Protein AF-A0A7R9AJ17-F1 (afdb_monomer)

Secondary structure (DSSP, 8-state):
--S----SS--SSSGGGSSS---S--TTTTSSS--S----------SS--------HHHHHHHHHHH-HHHHHHHHHS-EEEEEEEEETTEEEEEEEEEE-SEEEPTTT--EEEE--------

Structure (mmCIF, N/CA/C/O backbone):
data_AF-A0A7R9AJ17-F1
#
_entry.id   AF-A0A7R9AJ17-F1
#
loop_
_atom_site.group_PDB
_atom_site.id
_atom_site.type_symbol
_atom_site.label_atom_id
_atom_site.label_alt_id
_atom_site.label_comp_id
_atom_site.label_asym_id
_atom_site.label_entity_id
_atom_site.label_seq_id
_atom_site.pdbx_PDB_ins_code
_atom_site.Cartn_x
_atom_site.Cartn_y
_atom_site.Cartn_z
_atom_site.occupancy
_atom_site.B_iso_or_equiv
_atom_site.auth_seq_id
_atom_site.auth_comp_id
_atom_site.auth_asym_id
_atom_site.auth_atom_id
_atom_site.pdbx_PDB_model_num
ATOM 1 N N . GLY A 1 1 ? 10.255 14.557 -8.555 1.00 50.03 1 GLY A N 1
ATOM 2 C CA . GLY A 1 1 ? 9.812 15.098 -9.851 1.00 50.03 1 GLY A CA 1
ATOM 3 C C . GLY A 1 1 ? 8.382 14.675 -10.056 1.00 50.03 1 GLY A C 1
ATOM 4 O O . GLY A 1 1 ? 7.982 13.701 -9.432 1.00 50.03 1 GLY A O 1
ATOM 5 N N . ASP A 1 2 ? 7.636 15.388 -10.891 1.00 71.62 2 ASP A N 1
ATOM 6 C CA . ASP A 1 2 ? 6.198 15.142 -11.087 1.00 71.62 2 ASP A CA 1
ATOM 7 C C . ASP A 1 2 ? 5.899 13.755 -11.686 1.00 71.62 2 ASP A C 1
ATOM 9 O O . ASP A 1 2 ? 4.789 13.251 -11.558 1.00 71.62 2 ASP A O 1
ATOM 13 N N . ILE A 1 3 ? 6.898 13.124 -12.318 1.00 74.94 3 ILE A N 1
ATOM 14 C CA . ILE A 1 3 ? 6.830 11.790 -12.923 1.00 74.94 3 ILE A CA 1
ATOM 15 C C . ILE A 1 3 ? 8.157 11.063 -12.655 1.00 74.94 3 ILE A C 1
ATOM 17 O O . ILE A 1 3 ? 9.229 11.671 -12.745 1.00 74.94 3 ILE A O 1
ATOM 21 N N . ALA A 1 4 ? 8.092 9.771 -12.328 1.00 76.69 4 ALA A N 1
ATOM 22 C CA . ALA A 1 4 ? 9.248 8.881 -12.253 1.00 76.69 4 ALA A CA 1
ATOM 23 C C . ALA A 1 4 ? 9.323 8.002 -13.511 1.00 76.69 4 ALA A C 1
ATOM 25 O O . ALA A 1 4 ? 8.298 7.545 -14.014 1.00 76.69 4 ALA A O 1
ATOM 26 N N . ALA A 1 5 ? 10.537 7.773 -14.013 1.00 75.19 5 ALA A N 1
ATOM 27 C CA . ALA A 1 5 ? 10.802 6.765 -15.033 1.00 75.19 5 ALA A CA 1
ATOM 28 C C . ALA A 1 5 ? 11.284 5.483 -14.347 1.00 75.19 5 ALA A C 1
ATOM 30 O O . ALA A 1 5 ? 12.103 5.552 -13.425 1.00 75.19 5 ALA A O 1
ATOM 31 N N . PHE A 1 6 ? 10.762 4.345 -14.800 1.00 76.44 6 PHE A N 1
ATOM 32 C CA . PHE A 1 6 ? 11.134 3.016 -14.331 1.00 76.44 6 PHE A CA 1
ATOM 33 C C . PHE A 1 6 ? 11.757 2.254 -15.490 1.00 76.44 6 PHE A C 1
ATOM 35 O O . PHE A 1 6 ? 11.153 2.128 -16.556 1.00 76.44 6 PHE A O 1
ATOM 42 N N . GLU A 1 7 ? 12.967 1.764 -15.269 1.00 72.81 7 GLU A N 1
ATOM 43 C CA . GLU A 1 7 ? 13.686 0.895 -16.186 1.00 72.81 7 GLU A CA 1
ATOM 44 C C . GLU A 1 7 ? 14.416 -0.147 -15.341 1.00 72.81 7 GLU A C 1
ATOM 46 O O . GLU A 1 7 ? 14.932 0.173 -14.268 1.00 72.81 7 GLU A O 1
ATOM 51 N N . ALA A 1 8 ? 14.444 -1.396 -15.803 1.00 67.94 8 ALA A N 1
ATOM 52 C CA . ALA A 1 8 ? 15.139 -2.486 -15.125 1.00 67.94 8 ALA A CA 1
ATOM 53 C C . ALA A 1 8 ? 16.662 -2.375 -15.339 1.00 67.94 8 ALA A C 1
ATOM 55 O O . ALA A 1 8 ? 17.287 -3.228 -15.966 1.00 67.94 8 ALA A O 1
ATOM 56 N N . ASN A 1 9 ? 17.248 -1.276 -14.868 1.00 69.50 9 ASN A N 1
ATOM 57 C CA . ASN A 1 9 ? 18.647 -0.909 -15.069 1.00 69.50 9 ASN A CA 1
ATOM 58 C C . ASN A 1 9 ? 19.462 -0.909 -13.760 1.00 69.50 9 ASN A C 1
ATOM 60 O O . ASN A 1 9 ? 20.653 -0.605 -13.789 1.00 69.50 9 ASN A O 1
ATOM 64 N N . LEU A 1 10 ? 18.838 -1.275 -12.627 1.00 63.06 10 LEU A N 1
ATOM 65 C CA . LEU A 1 10 ? 19.444 -1.318 -11.287 1.00 63.06 10 LEU A CA 1
ATOM 66 C C . LEU A 1 10 ? 20.006 0.027 -10.789 1.00 63.06 10 LEU A C 1
ATOM 68 O O . LEU A 1 10 ? 20.765 0.054 -9.820 1.00 63.06 10 LEU A O 1
ATOM 72 N N . GLU A 1 11 ? 19.637 1.155 -11.402 1.00 63.28 11 GLU A N 1
ATOM 73 C CA . GLU A 1 11 ? 20.139 2.479 -11.006 1.00 63.28 11 GLU A CA 1
ATOM 74 C C . GLU A 1 11 ? 19.626 2.931 -9.633 1.00 63.28 11 GLU A C 1
ATOM 76 O O . GLU A 1 11 ? 20.186 3.849 -9.029 1.00 63.28 11 GLU A O 1
ATOM 81 N N . ARG A 1 12 ? 18.566 2.295 -9.120 1.00 59.38 12 ARG A N 1
ATOM 82 C CA . ARG A 1 12 ? 17.994 2.577 -7.802 1.00 59.38 12 ARG A CA 1
ATOM 83 C C . ARG A 1 12 ? 17.899 1.319 -6.958 1.00 59.38 12 ARG A C 1
ATOM 85 O O . ARG A 1 12 ? 17.617 0.236 -7.458 1.00 59.38 12 ARG A O 1
ATOM 92 N N . ALA A 1 13 ? 18.055 1.487 -5.647 1.00 60.78 13 ALA A N 1
ATOM 93 C CA . ALA A 1 13 ? 17.920 0.421 -4.654 1.00 60.78 13 ALA A CA 1
ATOM 94 C C . ALA A 1 13 ? 16.448 0.037 -4.371 1.00 60.78 13 ALA A C 1
ATOM 96 O O . ALA A 1 13 ? 16.073 -0.239 -3.230 1.00 60.78 13 ALA A O 1
ATOM 97 N N . ASP A 1 14 ? 15.610 -0.003 -5.403 1.00 62.25 14 ASP A N 1
ATOM 98 C CA . ASP A 1 14 ? 14.176 -0.285 -5.344 1.00 62.25 14 ASP A CA 1
ATOM 99 C C . ASP A 1 14 ? 13.860 -1.439 -6.309 1.00 62.25 14 ASP A C 1
ATOM 101 O O . ASP A 1 14 ? 14.350 -1.463 -7.438 1.00 62.25 14 ASP A O 1
ATOM 105 N N . THR A 1 15 ? 13.075 -2.421 -5.855 1.00 66.69 15 THR A N 1
ATOM 106 C CA . THR A 1 15 ? 12.673 -3.585 -6.666 1.00 66.69 15 THR A CA 1
ATOM 107 C C . THR A 1 15 ? 11.908 -3.187 -7.925 1.00 66.69 15 THR A C 1
ATOM 109 O O . THR A 1 15 ? 11.939 -3.923 -8.900 1.00 66.69 15 THR A O 1
ATOM 112 N N . ALA A 1 16 ? 11.301 -1.996 -7.965 1.00 70.81 16 ALA A N 1
ATOM 113 C CA . ALA A 1 16 ? 10.698 -1.436 -9.176 1.00 70.81 16 ALA A CA 1
ATOM 114 C C . ALA A 1 16 ? 11.697 -1.209 -10.335 1.00 70.81 16 ALA A C 1
ATOM 116 O O . ALA A 1 16 ? 11.274 -0.989 -11.468 1.00 70.81 16 ALA A O 1
ATOM 117 N N . TYR A 1 17 ? 13.007 -1.257 -10.064 1.00 67.50 17 TYR A N 1
ATOM 118 C CA . TYR A 1 17 ? 14.097 -1.082 -11.035 1.00 67.50 17 TYR A CA 1
ATOM 119 C C . TYR A 1 17 ? 14.871 -2.387 -11.302 1.00 67.50 17 TYR A C 1
ATOM 121 O O . TYR A 1 17 ? 15.982 -2.360 -11.842 1.00 67.50 17 TYR A O 1
ATOM 129 N N . THR A 1 18 ? 14.302 -3.536 -10.924 1.00 69.94 18 THR A N 1
ATOM 130 C CA . THR A 1 18 ? 14.827 -4.876 -11.223 1.00 69.94 18 THR A CA 1
ATOM 131 C C . THR A 1 18 ? 13.869 -5.621 -12.164 1.00 69.94 18 THR A C 1
ATOM 133 O O . THR A 1 18 ? 12.750 -5.181 -12.418 1.00 69.94 18 THR A O 1
ATOM 136 N N . SER A 1 19 ? 14.301 -6.769 -12.693 1.00 77.62 19 SER A N 1
ATOM 137 C CA . SER A 1 19 ? 13.430 -7.693 -13.444 1.00 77.62 19 SER A CA 1
ATOM 138 C C . SER A 1 19 ? 12.735 -8.719 -12.537 1.00 77.62 19 SER A C 1
ATOM 140 O O . SER A 1 19 ? 12.249 -9.742 -13.022 1.00 77.62 19 SER A O 1
ATOM 142 N N . GLU A 1 20 ? 12.760 -8.509 -11.219 1.00 80.12 20 GLU A N 1
ATOM 143 C CA . GLU A 1 20 ? 12.189 -9.440 -10.249 1.00 80.12 20 GLU A CA 1
ATOM 144 C C . GLU A 1 20 ? 10.669 -9.291 -10.165 1.00 80.12 20 GLU A C 1
ATOM 146 O O . GLU A 1 20 ? 10.095 -8.245 -10.465 1.00 80.12 20 GLU A O 1
ATOM 151 N N . TYR A 1 21 ? 10.003 -10.364 -9.739 1.00 81.81 21 TYR A N 1
ATOM 152 C CA . TYR A 1 21 ? 8.569 -10.323 -9.499 1.00 81.81 21 TYR A CA 1
ATOM 153 C C . TYR A 1 21 ? 8.251 -9.400 -8.323 1.00 81.81 21 TYR A C 1
ATOM 155 O O . TYR A 1 21 ? 8.740 -9.599 -7.209 1.00 81.81 21 TYR A O 1
ATOM 163 N N . ILE A 1 22 ? 7.365 -8.439 -8.565 1.00 83.88 22 ILE A N 1
ATOM 164 C CA . ILE A 1 22 ? 6.828 -7.565 -7.531 1.00 83.88 22 ILE A CA 1
ATOM 165 C C . ILE A 1 22 ? 5.422 -8.063 -7.198 1.00 83.88 22 ILE A C 1
ATOM 167 O O . ILE A 1 22 ? 4.517 -8.016 -8.031 1.00 83.88 22 ILE A O 1
ATOM 171 N N . GLY A 1 23 ? 5.256 -8.579 -5.979 1.00 87.50 23 GLY A N 1
ATOM 172 C CA . GLY A 1 23 ? 3.964 -9.047 -5.481 1.00 87.50 23 GLY A CA 1
ATOM 173 C C . GLY A 1 23 ? 2.947 -7.918 -5.321 1.00 87.50 23 GLY A C 1
ATOM 174 O O . GLY A 1 23 ? 3.272 -6.747 -5.485 1.00 87.50 23 GLY A O 1
ATOM 175 N N . LEU A 1 24 ? 1.707 -8.262 -4.970 1.00 92.44 24 LEU A N 1
ATOM 176 C CA . LEU A 1 24 ? 0.668 -7.269 -4.683 1.00 92.44 24 LEU A CA 1
ATOM 177 C C . LEU A 1 24 ? 1.138 -6.304 -3.588 1.00 92.44 24 LEU A C 1
ATOM 179 O O . LEU A 1 24 ? 1.571 -6.733 -2.518 1.00 92.44 24 LEU A O 1
ATOM 183 N N . HIS A 1 25 ? 1.050 -5.007 -3.865 1.00 94.12 25 HIS A N 1
ATOM 184 C CA . HIS A 1 25 ? 1.478 -3.956 -2.954 1.00 94.12 25 HIS A CA 1
ATOM 185 C C . HIS A 1 25 ? 0.726 -2.650 -3.226 1.00 94.12 25 HIS A C 1
ATOM 187 O O . HIS A 1 25 ? 0.119 -2.450 -4.276 1.00 94.12 25 HIS A O 1
ATOM 193 N N . THR A 1 26 ? 0.795 -1.752 -2.252 1.00 94.88 26 THR A N 1
ATOM 194 C CA . THR A 1 26 ? 0.463 -0.334 -2.365 1.00 94.88 26 THR A CA 1
ATOM 195 C C . THR A 1 26 ? 1.749 0.470 -2.242 1.00 94.88 26 THR A C 1
ATOM 197 O O . THR A 1 26 ? 2.571 0.184 -1.365 1.00 94.88 26 THR A O 1
ATOM 200 N N . ASP A 1 27 ? 1.914 1.496 -3.065 1.00 93.00 27 ASP A N 1
ATOM 201 C CA . ASP A 1 27 ? 3.121 2.313 -3.042 1.00 93.00 27 ASP A CA 1
ATOM 202 C C . ASP A 1 27 ? 3.143 3.353 -1.919 1.00 93.00 27 ASP A C 1
ATOM 204 O O . ASP A 1 27 ? 2.134 3.704 -1.307 1.00 93.00 27 ASP A O 1
ATOM 208 N N . ASN A 1 28 ? 4.356 3.823 -1.622 1.00 93.50 28 ASN A N 1
ATOM 209 C CA . ASN A 1 28 ? 4.637 4.907 -0.682 1.00 93.50 28 ASN A CA 1
ATOM 210 C C . ASN A 1 28 ? 4.126 4.694 0.759 1.00 93.50 28 ASN A C 1
ATOM 212 O O . ASN A 1 28 ? 3.812 5.656 1.464 1.00 93.50 28 ASN A O 1
ATOM 216 N N . THR A 1 29 ? 4.098 3.451 1.252 1.00 94.38 29 THR A N 1
ATOM 217 C CA . THR A 1 29 ? 3.705 3.133 2.643 1.00 94.38 29 THR A CA 1
ATOM 218 C C . THR A 1 29 ? 4.606 3.783 3.702 1.00 94.38 29 THR A C 1
ATOM 220 O O . THR A 1 29 ? 4.203 3.923 4.858 1.00 94.38 29 THR A O 1
ATOM 223 N N . TYR A 1 30 ? 5.800 4.235 3.326 1.00 93.44 30 TYR A N 1
ATOM 224 C CA . TYR A 1 30 ? 6.726 4.996 4.168 1.00 93.44 30 TYR A CA 1
ATOM 225 C C . TYR A 1 30 ? 6.371 6.490 4.306 1.00 93.44 30 TYR A C 1
ATOM 227 O O . TYR A 1 30 ? 6.967 7.177 5.133 1.00 93.44 30 TYR A O 1
ATOM 235 N N . TRP A 1 31 ? 5.408 7.020 3.541 1.00 94.31 31 TRP A N 1
ATOM 236 C CA . TRP A 1 31 ? 4.853 8.363 3.755 1.00 94.31 31 TRP A CA 1
ATOM 237 C C . TRP A 1 31 ? 3.630 8.320 4.668 1.00 94.31 31 TRP A C 1
ATOM 239 O O . TRP A 1 31 ? 2.812 7.406 4.594 1.00 94.31 31 TRP A O 1
ATOM 249 N N . THR A 1 32 ? 3.446 9.356 5.490 1.00 92.50 32 THR A N 1
ATOM 250 C CA . THR A 1 32 ? 2.247 9.503 6.336 1.00 92.50 32 THR A CA 1
ATOM 251 C C . THR A 1 32 ? 0.962 9.599 5.505 1.00 92.50 32 THR A C 1
ATOM 253 O O . THR A 1 32 ? -0.084 9.111 5.925 1.00 92.50 32 THR A O 1
ATOM 256 N N . GLN A 1 33 ? 1.050 10.182 4.305 1.00 92.06 33 GLN A N 1
ATOM 257 C CA . GLN A 1 33 ? -0.019 10.215 3.307 1.00 92.06 33 GLN A CA 1
ATOM 258 C C . GLN A 1 33 ? 0.498 9.618 1.987 1.00 92.06 33 GLN A C 1
ATOM 260 O O . GLN A 1 33 ? 1.130 10.330 1.206 1.00 92.06 33 GLN A O 1
ATOM 265 N N . PRO A 1 34 ? 0.286 8.310 1.756 1.00 91.88 34 PRO A N 1
ATOM 266 C CA . PRO A 1 34 ? 0.620 7.662 0.490 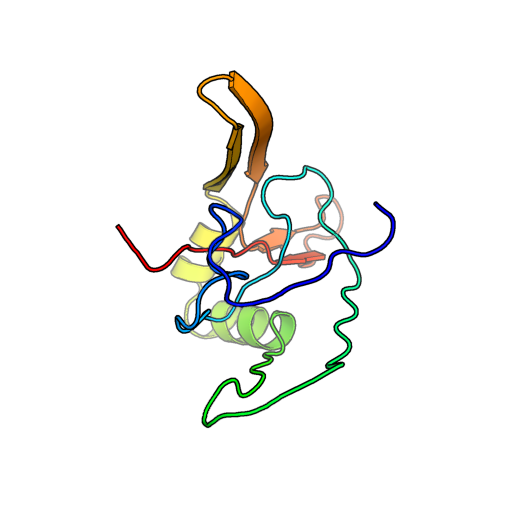1.00 91.88 34 PRO A CA 1
ATOM 267 C C . PRO A 1 34 ? -0.178 8.246 -0.684 1.00 91.88 34 PRO A C 1
ATOM 269 O O . PRO A 1 34 ? -1.240 8.844 -0.485 1.00 91.88 34 PRO A O 1
ATOM 272 N N . ALA A 1 35 ? 0.306 8.040 -1.909 1.00 91.69 35 ALA A N 1
ATOM 273 C CA . ALA A 1 35 ? -0.421 8.442 -3.107 1.00 91.69 35 ALA A CA 1
ATOM 274 C C . ALA A 1 35 ? -1.776 7.713 -3.198 1.00 91.69 35 ALA A C 1
ATOM 276 O O . ALA A 1 35 ? -1.850 6.496 -3.054 1.00 91.69 35 ALA A O 1
ATOM 277 N N . GLY A 1 36 ? -2.857 8.463 -3.440 1.00 91.75 36 GLY A N 1
ATOM 278 C CA . GLY A 1 36 ? -4.203 7.895 -3.598 1.00 91.75 36 GLY A CA 1
ATOM 279 C C . GLY A 1 36 ? -4.507 7.383 -5.011 1.00 91.75 36 GLY A C 1
ATOM 280 O O . GLY A 1 36 ? -5.406 6.568 -5.186 1.00 91.75 36 GLY A O 1
ATOM 281 N N . LEU A 1 37 ? -3.766 7.857 -6.017 1.00 92.94 37 LEU A N 1
ATOM 282 C CA . LEU A 1 37 ? -3.883 7.442 -7.412 1.00 92.94 37 LEU A CA 1
ATOM 283 C C . LEU A 1 37 ? -2.483 7.273 -7.998 1.00 92.94 37 LEU A C 1
ATOM 285 O O . LEU A 1 37 ? -1.659 8.183 -7.908 1.00 92.94 37 LEU A O 1
ATOM 289 N N . GLN A 1 38 ? -2.255 6.133 -8.641 1.00 93.50 38 GLN A N 1
ATOM 290 C CA . GLN A 1 38 ? -1.031 5.829 -9.366 1.00 93.50 38 GLN A CA 1
ATOM 291 C C . GLN A 1 38 ? -1.339 5.641 -10.850 1.00 93.50 38 GLN A C 1
ATOM 293 O O . GLN A 1 38 ? -2.283 4.940 -11.212 1.00 93.50 38 GLN A O 1
ATOM 298 N N . ILE A 1 39 ? -0.535 6.269 -1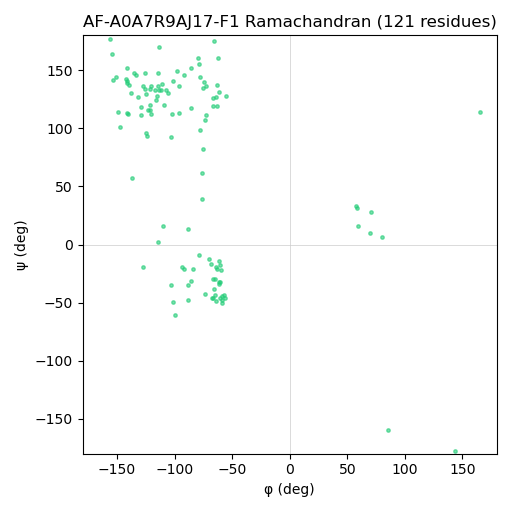1.708 1.00 92.44 39 ILE A N 1
ATOM 299 C CA . ILE A 1 39 ? -0.649 6.161 -13.164 1.00 92.44 39 ILE A CA 1
ATOM 300 C C . ILE A 1 39 ? 0.672 5.615 -13.695 1.00 92.44 39 ILE A C 1
ATOM 302 O O . ILE A 1 39 ? 1.716 6.242 -13.531 1.00 92.44 39 ILE A O 1
ATOM 306 N N . LEU A 1 40 ? 0.614 4.458 -14.352 1.00 91.56 40 LEU A N 1
ATOM 307 C CA . LEU A 1 40 ? 1.758 3.832 -15.009 1.00 91.56 40 LEU A CA 1
ATOM 308 C C . LEU A 1 40 ? 1.512 3.797 -16.516 1.00 91.56 40 LEU A C 1
ATOM 310 O O . LEU A 1 40 ? 0.475 3.325 -16.978 1.00 91.56 40 LEU A O 1
ATOM 314 N N . HIS A 1 41 ? 2.472 4.308 -17.284 1.00 91.44 41 HIS A N 1
ATOM 315 C CA . HIS A 1 41 ? 2.415 4.346 -18.741 1.00 91.44 41 HIS A CA 1
ATOM 316 C C . HIS A 1 41 ? 3.602 3.574 -19.321 1.00 91.44 41 HIS A C 1
ATOM 318 O O . HIS A 1 41 ? 4.751 3.995 -19.188 1.00 91.44 41 HIS A O 1
ATOM 324 N N . CYS A 1 42 ? 3.321 2.440 -19.965 1.00 90.12 42 CYS A N 1
ATOM 325 C CA . CYS A 1 42 ? 4.339 1.645 -20.642 1.00 90.12 42 CYS A CA 1
ATOM 326 C C . CYS A 1 42 ? 4.787 2.361 -21.924 1.00 90.12 42 CYS A C 1
ATOM 328 O O . CYS A 1 42 ? 4.015 2.475 -22.874 1.00 90.12 42 CYS A O 1
ATOM 330 N N . GLN A 1 43 ? 6.030 2.848 -21.945 1.00 90.25 43 GLN A N 1
ATOM 331 C CA . GLN A 1 43 ? 6.607 3.511 -23.122 1.00 90.25 43 GLN A CA 1
ATOM 332 C C . GLN A 1 43 ? 7.282 2.526 -24.081 1.00 90.25 43 GLN A C 1
ATOM 334 O O . GLN A 1 43 ? 7.258 2.718 -25.294 1.00 90.25 43 GLN A O 1
ATOM 339 N N . HIS A 1 44 ? 7.895 1.476 -23.538 1.00 87.00 44 HIS A N 1
ATOM 340 C CA . HIS A 1 44 ? 8.603 0.455 -24.292 1.00 87.00 44 HIS A CA 1
ATOM 341 C C . HIS A 1 44 ? 8.536 -0.877 -23.542 1.00 87.00 44 HIS A C 1
ATOM 343 O O . HIS A 1 44 ? 8.578 -0.904 -22.312 1.00 87.00 44 HIS A O 1
ATOM 349 N N . ARG A 1 45 ? 8.436 -1.977 -24.289 1.00 83.75 45 ARG A N 1
ATOM 350 C CA . ARG A 1 45 ? 8.494 -3.337 -23.755 1.00 83.75 45 ARG A CA 1
ATOM 351 C C . ARG A 1 45 ? 9.096 -4.255 -24.811 1.00 83.75 45 ARG A C 1
ATOM 353 O O . ARG A 1 45 ? 8.4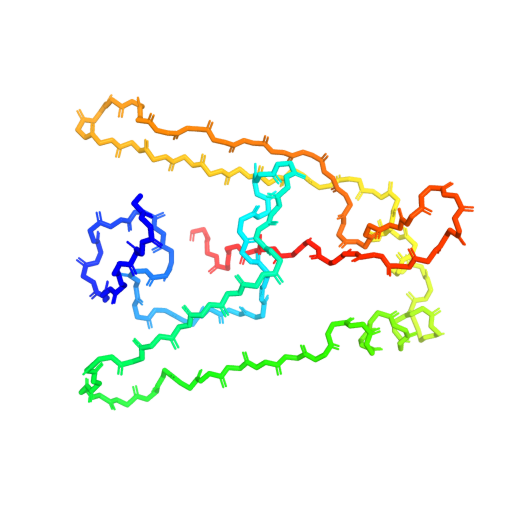62 -4.499 -25.835 1.00 83.75 45 ARG A O 1
ATOM 360 N N . ASP A 1 46 ? 10.271 -4.793 -24.519 1.00 82.38 46 ASP A N 1
ATOM 361 C CA . ASP A 1 46 ? 10.915 -5.846 -25.300 1.00 82.38 46 ASP A CA 1
ATOM 362 C C . ASP A 1 46 ? 11.321 -6.980 -24.349 1.00 82.38 46 ASP A C 1
ATOM 364 O O . ASP A 1 46 ? 12.125 -6.781 -23.440 1.00 82.38 46 ASP A O 1
ATOM 368 N N . GLY A 1 47 ? 10.664 -8.137 -24.472 1.00 83.00 47 GLY A N 1
ATOM 369 C CA . GLY A 1 47 ? 10.831 -9.266 -23.553 1.00 83.00 47 GLY A CA 1
ATOM 370 C C . GLY A 1 47 ? 9.552 -10.057 -23.253 1.00 83.00 47 GLY A C 1
ATOM 371 O O . GLY A 1 47 ? 8.463 -9.799 -23.782 1.00 83.00 47 GLY A O 1
ATOM 372 N N . THR A 1 48 ? 9.692 -11.047 -22.374 1.00 84.88 48 THR A N 1
ATOM 373 C CA . THR A 1 48 ? 8.634 -11.958 -21.900 1.00 84.88 48 THR A CA 1
ATOM 374 C C . THR A 1 48 ? 8.369 -11.742 -20.408 1.00 84.88 48 THR A C 1
ATOM 376 O O . THR A 1 48 ? 9.312 -11.448 -19.679 1.00 84.88 48 THR A O 1
ATOM 379 N N . GLY A 1 49 ? 7.132 -11.928 -19.936 1.00 87.88 49 GLY A N 1
ATOM 380 C CA . GLY A 1 49 ? 6.746 -11.634 -18.546 1.00 87.88 49 GLY A CA 1
ATOM 381 C C . GLY A 1 49 ? 6.355 -10.166 -18.309 1.00 87.88 49 GLY A C 1
ATOM 382 O O . GLY A 1 49 ? 6.030 -9.444 -19.252 1.00 87.88 49 GLY A O 1
ATOM 383 N N . GLY A 1 50 ? 6.397 -9.687 -17.064 1.00 84.19 50 GLY A N 1
ATOM 384 C CA . GLY A 1 50 ? 6.046 -8.295 -16.740 1.00 84.19 50 GLY A CA 1
ATOM 385 C C . GLY A 1 50 ? 4.549 -8.003 -16.873 1.00 84.19 50 GLY A C 1
ATOM 386 O O . GLY A 1 50 ? 4.153 -6.891 -17.222 1.00 84.19 50 GLY A O 1
ATOM 387 N N . GLU A 1 51 ? 3.715 -9.022 -16.674 1.00 89.12 51 GLU A N 1
ATOM 388 C CA . GLU A 1 51 ? 2.272 -8.878 -16.589 1.00 89.12 51 GLU A CA 1
ATOM 389 C C . GLU A 1 51 ? 1.892 -8.009 -15.388 1.00 89.12 51 GLU A C 1
ATOM 391 O O . GLU A 1 51 ? 2.408 -8.173 -14.282 1.00 89.12 51 GLU A O 1
ATOM 396 N N . ASN A 1 52 ? 0.938 -7.104 -15.600 1.00 88.69 52 ASN A N 1
ATOM 397 C CA . ASN A 1 52 ? 0.356 -6.349 -14.503 1.00 88.69 52 ASN A CA 1
ATOM 398 C C . ASN A 1 52 ? -0.597 -7.247 -13.715 1.00 88.69 52 ASN A C 1
ATOM 400 O O . ASN A 1 52 ? -1.460 -7.908 -14.297 1.00 88.69 52 ASN A O 1
ATOM 404 N N . ILE A 1 53 ? -0.488 -7.197 -12.392 1.00 91.56 53 ILE A N 1
ATOM 405 C CA . ILE A 1 53 ? -1.445 -7.807 -11.472 1.00 91.56 53 ILE A CA 1
ATOM 406 C C . ILE A 1 53 ? -2.143 -6.708 -10.678 1.00 91.56 53 ILE A C 1
ATOM 408 O O . ILE A 1 53 ? -1.507 -5.763 -10.216 1.00 91.56 53 ILE A O 1
ATOM 412 N N . LEU A 1 54 ? -3.461 -6.826 -10.533 1.00 94.31 54 LEU A N 1
ATOM 413 C CA . LEU A 1 54 ? -4.272 -5.946 -9.699 1.00 94.31 54 LEU A CA 1
ATOM 414 C C . LEU A 1 54 ? -5.249 -6.792 -8.887 1.00 94.31 54 LEU A C 1
ATOM 416 O O . LEU A 1 54 ? -5.720 -7.829 -9.355 1.00 94.31 54 LEU A O 1
ATOM 420 N N . VAL A 1 55 ? -5.564 -6.324 -7.683 1.00 95.12 55 VAL A N 1
ATOM 421 C CA . VAL A 1 55 ? -6.567 -6.920 -6.800 1.00 95.12 55 VAL A CA 1
ATOM 422 C C . VAL A 1 55 ? -7.459 -5.818 -6.241 1.00 95.12 55 VAL A C 1
ATOM 424 O O . VAL A 1 55 ? -6.988 -4.708 -5.984 1.00 95.12 55 VAL A O 1
ATOM 427 N N . ASP A 1 56 ? -8.737 -6.124 -6.029 1.00 96.50 56 ASP A N 1
ATOM 428 C CA . ASP A 1 56 ? -9.599 -5.282 -5.207 1.00 96.50 56 ASP A CA 1
ATOM 429 C C . ASP A 1 56 ? -9.285 -5.548 -3.730 1.00 96.50 56 ASP A C 1
ATOM 431 O O . ASP A 1 56 ? -9.727 -6.532 -3.136 1.00 96.50 56 ASP A O 1
ATOM 435 N N . GLY A 1 57 ? -8.468 -4.675 -3.145 1.00 96.06 57 GLY A N 1
ATOM 436 C CA . GLY A 1 57 ? -8.078 -4.802 -1.748 1.00 96.06 57 GLY A CA 1
ATOM 437 C C . GLY A 1 57 ? -9.247 -4.635 -0.773 1.00 96.06 57 GLY A C 1
ATOM 438 O O . GLY A 1 57 ? -9.212 -5.234 0.298 1.00 96.06 57 GLY A O 1
ATOM 439 N N . LEU A 1 58 ? -10.280 -3.855 -1.118 1.00 95.00 58 LEU A N 1
ATOM 440 C CA . LEU A 1 58 ? -11.429 -3.642 -0.232 1.00 95.00 58 LEU A CA 1
ATOM 441 C C . LEU A 1 58 ? -12.309 -4.888 -0.179 1.00 95.00 58 LEU A C 1
ATOM 443 O O . LEU A 1 58 ? -12.710 -5.291 0.911 1.00 95.00 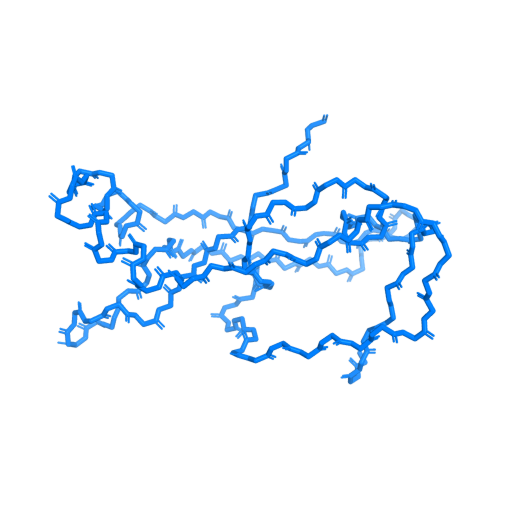58 LEU A O 1
ATOM 447 N N . ALA A 1 59 ? -12.554 -5.518 -1.330 1.00 96.56 59 ALA A N 1
ATOM 448 C CA . ALA A 1 59 ? -13.237 -6.807 -1.383 1.00 96.56 59 ALA A CA 1
ATOM 449 C C . ALA A 1 59 ? -12.465 -7.870 -0.582 1.00 96.56 59 ALA A C 1
ATOM 451 O O . ALA A 1 59 ? -13.039 -8.501 0.298 1.00 96.56 59 ALA A O 1
ATOM 452 N N . LEU A 1 60 ? -11.144 -7.969 -0.789 1.00 96.75 60 LEU A N 1
ATOM 453 C CA . LEU A 1 60 ? -10.279 -8.880 -0.030 1.00 96.75 60 LEU A CA 1
ATOM 454 C C . LEU A 1 60 ? -10.356 -8.636 1.480 1.00 96.75 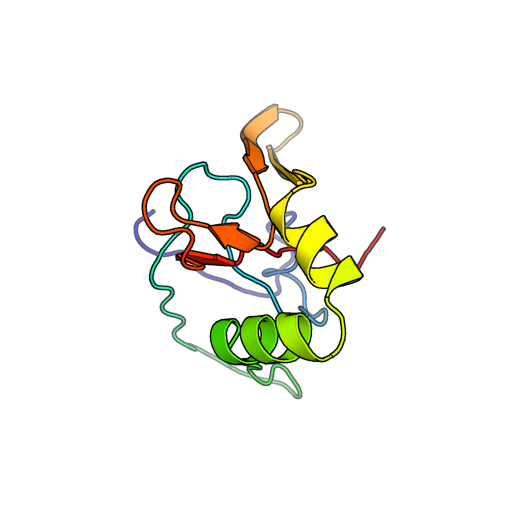60 LEU A C 1
ATOM 456 O O . LEU A 1 60 ? -10.419 -9.583 2.258 1.00 96.75 60 LEU A O 1
ATOM 460 N N . ALA A 1 61 ? -10.336 -7.377 1.914 1.00 97.31 61 ALA A N 1
ATOM 461 C CA . ALA A 1 61 ? -10.426 -7.048 3.329 1.00 97.31 61 ALA A CA 1
ATOM 462 C C . ALA A 1 61 ? -11.793 -7.448 3.911 1.00 97.31 61 ALA A C 1
ATOM 464 O O . ALA A 1 61 ? -11.852 -7.958 5.029 1.00 97.31 61 ALA A O 1
ATOM 465 N N . ASN A 1 62 ? -12.871 -7.273 3.143 1.00 96.25 62 ASN A N 1
ATOM 466 C CA . ASN A 1 62 ? -14.206 -7.695 3.544 1.00 96.25 62 ASN A CA 1
ATOM 467 C C . ASN A 1 62 ? -14.284 -9.224 3.699 1.00 96.25 62 ASN A C 1
ATOM 469 O O . ASN A 1 62 ? -14.669 -9.697 4.767 1.00 96.25 62 ASN A O 1
ATOM 473 N N . ASP A 1 63 ? -13.799 -9.981 2.711 1.00 97.88 63 ASP A N 1
ATOM 474 C CA . ASP A 1 63 ? -13.729 -11.448 2.766 1.00 97.88 63 ASP A CA 1
ATOM 475 C C . ASP A 1 63 ? -12.880 -11.916 3.962 1.00 97.88 63 ASP A C 1
ATOM 477 O O . ASP A 1 63 ? -13.293 -12.771 4.744 1.00 97.88 63 ASP A O 1
ATOM 481 N N . MET A 1 64 ? -11.718 -11.290 4.196 1.00 98.00 64 MET A N 1
ATOM 482 C CA . MET A 1 64 ? -10.866 -11.592 5.353 1.00 98.00 64 MET A CA 1
ATOM 483 C C . MET A 1 64 ? -11.551 -11.315 6.693 1.00 98.00 64 MET A C 1
ATOM 485 O O . MET A 1 64 ? -11.271 -12.016 7.665 1.00 98.00 64 MET A O 1
ATOM 489 N N . SER A 1 65 ? -12.412 -10.300 6.777 1.00 97.44 65 SER A N 1
ATOM 490 C CA . SER A 1 65 ? -13.139 -9.990 8.012 1.00 97.44 65 SER A CA 1
ATOM 491 C C . SER A 1 65 ? -14.137 -11.091 8.391 1.00 97.44 65 SER A C 1
ATOM 493 O O . SER A 1 65 ? -14.366 -11.324 9.579 1.00 97.44 65 SER A O 1
ATOM 495 N N . GLU A 1 66 ? -14.672 -11.803 7.395 1.00 97.81 66 GLU A N 1
ATOM 496 C CA . GLU A 1 66 ? -15.623 -12.901 7.570 1.00 97.81 66 GLU A CA 1
ATOM 497 C C . GLU A 1 66 ? -14.906 -14.247 7.750 1.00 97.81 66 GLU A C 1
ATOM 499 O O . GLU A 1 66 ? -15.203 -14.998 8.682 1.00 97.81 66 GLU A O 1
ATOM 504 N N . GLU A 1 67 ? -13.930 -14.546 6.890 1.00 98.50 67 GLU A N 1
ATOM 505 C CA . GLU A 1 67 ? -13.261 -15.850 6.832 1.00 98.50 67 GLU A CA 1
ATOM 506 C C . GLU A 1 67 ? -12.091 -15.975 7.823 1.00 98.50 67 GLU A C 1
ATOM 508 O O . GLU A 1 67 ? -11.805 -17.060 8.342 1.00 98.50 67 GLU A O 1
ATOM 513 N N . HIS A 1 68 ? -11.407 -14.864 8.115 1.00 98.38 68 HIS A N 1
ATOM 514 C CA . HIS A 1 68 ? -10.189 -14.816 8.930 1.00 98.38 68 HIS A CA 1
ATOM 515 C C . HIS A 1 68 ? -10.187 -13.641 9.933 1.00 98.38 68 HIS A C 1
ATOM 517 O O . HIS A 1 68 ? -9.249 -12.832 9.948 1.00 98.38 68 HIS A O 1
ATOM 523 N N . PRO A 1 69 ? -11.190 -13.549 10.829 1.00 98.19 69 PRO A N 1
ATOM 524 C CA . PRO A 1 69 ? -11.405 -12.377 11.682 1.00 98.19 69 PRO A CA 1
ATOM 525 C C . PRO A 1 69 ? -10.227 -12.056 12.615 1.00 98.19 69 PRO A C 1
ATOM 527 O O . PRO A 1 69 ? -9.960 -10.889 12.895 1.00 98.19 69 PRO A O 1
ATOM 530 N N . GLU A 1 70 ? -9.484 -13.067 13.081 1.00 98.50 70 GLU A N 1
ATOM 531 C CA . GLU A 1 70 ? -8.287 -12.858 13.910 1.00 98.50 70 GLU A CA 1
ATOM 532 C C . GLU A 1 70 ? -7.163 -12.173 13.120 1.00 98.50 70 GLU A C 1
ATOM 534 O O . GLU A 1 70 ? -6.579 -11.192 13.585 1.00 98.50 70 GLU A O 1
ATOM 539 N N . ALA A 1 71 ? -6.892 -12.639 11.897 1.00 98.31 71 ALA A N 1
ATOM 540 C CA . ALA A 1 71 ? -5.888 -12.031 11.030 1.00 98.31 71 ALA A CA 1
ATOM 541 C C . ALA A 1 71 ? -6.295 -10.603 10.642 1.00 98.31 71 ALA A C 1
ATOM 543 O O . ALA A 1 71 ? -5.475 -9.688 10.722 1.00 98.31 71 ALA A O 1
ATOM 544 N N . TYR A 1 72 ? -7.571 -10.390 10.301 1.00 98.44 72 TYR A N 1
ATOM 545 C CA . TYR A 1 72 ? -8.114 -9.057 10.041 1.00 98.44 72 TYR A CA 1
ATOM 546 C C . TYR A 1 72 ? -7.908 -8.120 11.238 1.00 98.44 72 TYR A C 1
ATOM 548 O O . TYR A 1 72 ? -7.445 -6.988 11.076 1.00 98.44 72 TYR A O 1
ATOM 556 N N . HIS A 1 73 ? -8.199 -8.595 12.454 1.00 98.31 73 HIS A N 1
ATOM 557 C CA . HIS A 1 73 ? -8.009 -7.822 13.679 1.00 98.31 73 HIS A CA 1
ATOM 558 C C . HIS A 1 73 ? -6.544 -7.423 13.883 1.00 98.31 73 HIS A C 1
ATOM 560 O O . HIS A 1 73 ? -6.264 -6.254 14.155 1.00 98.31 73 HIS A O 1
ATOM 566 N N . ILE A 1 74 ? -5.605 -8.354 13.697 1.00 98.38 74 ILE A N 1
ATOM 567 C CA . ILE A 1 74 ? -4.164 -8.078 13.791 1.00 98.38 74 ILE A CA 1
ATOM 568 C C . ILE A 1 74 ? -3.756 -7.007 12.775 1.00 98.38 74 ILE A C 1
ATOM 570 O O . ILE A 1 74 ? -3.155 -6.004 13.155 1.00 98.38 74 ILE A O 1
ATOM 574 N N . LEU A 1 75 ? -4.140 -7.166 11.505 1.00 97.69 75 LEU A N 1
ATOM 575 C CA . LEU A 1 75 ? -3.816 -6.213 10.435 1.00 97.69 75 LEU A CA 1
ATOM 576 C C . LEU A 1 75 ? -4.426 -4.819 10.656 1.00 97.69 75 LEU A C 1
ATOM 578 O O . LEU A 1 75 ? -3.928 -3.834 10.106 1.00 97.69 75 LEU A O 1
ATOM 582 N N . SER A 1 76 ? -5.474 -4.731 11.476 1.00 98.12 76 SER A N 1
ATOM 583 C CA . SER A 1 76 ? -6.175 -3.488 11.810 1.00 98.12 76 SER A CA 1
ATOM 584 C C . SER A 1 76 ? -5.664 -2.802 13.079 1.00 98.12 76 SER A C 1
ATOM 586 O O . SER A 1 76 ? -5.950 -1.626 13.285 1.00 98.12 76 SER A O 1
ATOM 588 N N . THR A 1 77 ? -4.957 -3.519 13.958 1.00 97.50 77 THR A N 1
ATOM 589 C CA . THR A 1 77 ? -4.627 -3.031 15.313 1.00 97.50 77 THR A CA 1
ATOM 590 C C . THR A 1 77 ? -3.149 -3.092 15.661 1.00 97.50 77 THR A C 1
ATOM 592 O O . THR A 1 77 ? -2.707 -2.382 16.566 1.00 97.50 77 THR A O 1
ATOM 595 N N . VAL A 1 78 ? -2.362 -3.892 14.942 1.00 97.88 78 VAL A N 1
ATOM 596 C CA . VAL A 1 78 ? -0.913 -3.963 15.119 1.00 97.88 78 VAL A CA 1
ATOM 597 C C . VAL A 1 78 ? -0.254 -3.055 14.081 1.00 97.88 78 VAL A C 1
ATOM 599 O O . VAL A 1 78 ? -0.352 -3.326 12.883 1.00 97.88 78 VAL A O 1
ATOM 602 N N . PRO A 1 79 ? 0.404 -1.960 14.500 1.00 96.31 79 PRO A N 1
ATOM 603 C CA . PRO A 1 79 ? 1.053 -1.068 13.556 1.00 96.31 79 PRO A CA 1
ATOM 604 C C . PRO A 1 79 ? 2.342 -1.703 13.018 1.00 96.31 79 PRO A C 1
ATOM 606 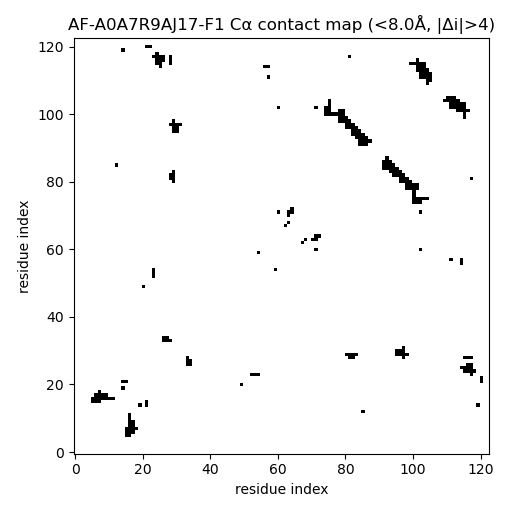O O . PRO A 1 79 ? 3.113 -2.307 13.767 1.00 96.31 79 PRO A O 1
ATOM 609 N N . LEU A 1 80 ? 2.599 -1.525 11.723 1.00 94.25 80 LEU A N 1
ATOM 610 C CA . LEU A 1 80 ? 3.789 -2.016 11.034 1.00 94.25 80 LEU A CA 1
ATOM 611 C C . LEU A 1 80 ? 4.672 -0.849 10.568 1.00 94.25 80 LEU A C 1
ATOM 613 O O . LEU A 1 80 ? 4.164 0.117 9.984 1.00 94.25 80 LEU A O 1
ATOM 617 N N . PRO A 1 81 ? 5.992 -0.907 10.821 1.00 94.88 81 PRO A N 1
ATOM 618 C CA . PRO A 1 81 ? 6.916 0.090 10.309 1.00 94.88 81 PRO A CA 1
ATOM 619 C C . PRO A 1 81 ? 7.122 -0.100 8.802 1.00 94.88 81 PRO A C 1
ATOM 621 O O . PRO A 1 81 ? 7.334 -1.212 8.324 1.00 94.88 81 PRO A O 1
ATOM 624 N N . ALA A 1 82 ? 7.113 1.006 8.065 1.00 93.56 82 ALA A N 1
ATOM 625 C CA . ALA A 1 82 ? 7.512 1.082 6.668 1.00 93.56 82 ALA A CA 1
ATOM 626 C C . ALA A 1 82 ? 8.654 2.090 6.535 1.00 93.56 82 ALA A C 1
ATOM 628 O O . ALA A 1 82 ? 8.576 3.186 7.092 1.00 93.56 82 ALA A O 1
ATOM 629 N N . GLU A 1 83 ? 9.702 1.734 5.798 1.00 92.50 83 GLU A N 1
ATOM 630 C CA . GLU A 1 83 ? 10.917 2.536 5.679 1.00 92.50 83 GLU A CA 1
ATOM 631 C C . GLU A 1 83 ? 11.431 2.532 4.237 1.00 92.50 83 GLU A C 1
ATOM 633 O O . GLU A 1 83 ? 11.469 1.496 3.578 1.00 92.50 83 GLU A O 1
ATOM 638 N N . TYR A 1 84 ? 11.847 3.703 3.763 1.00 89.81 84 TYR A N 1
ATOM 639 C CA . TYR A 1 84 ? 12.579 3.877 2.516 1.00 89.81 84 TYR A CA 1
ATOM 640 C C . TYR A 1 84 ? 13.873 4.630 2.796 1.00 89.81 84 TYR A C 1
ATOM 642 O O . TYR A 1 84 ? 13.863 5.694 3.425 1.00 89.81 84 TYR A O 1
ATOM 650 N N . ARG A 1 85 ? 14.986 4.088 2.302 1.00 88.31 85 ARG A N 1
ATOM 651 C CA . ARG A 1 85 ? 16.320 4.675 2.421 1.00 88.31 85 ARG A CA 1
ATOM 652 C C . ARG A 1 85 ? 16.999 4.671 1.064 1.00 88.31 85 ARG A C 1
ATOM 654 O O . ARG A 1 85 ? 17.115 3.630 0.428 1.00 88.31 85 ARG A O 1
ATOM 661 N N . GLU A 1 86 ? 17.470 5.840 0.660 1.00 83.88 86 GLU A N 1
ATOM 662 C CA . GLU A 1 86 ? 18.249 6.035 -0.555 1.00 83.88 86 GLU A CA 1
ATOM 663 C C . GLU A 1 86 ? 19.603 6.635 -0.177 1.00 83.88 86 GLU A C 1
ATOM 665 O O . GLU A 1 86 ? 19.682 7.768 0.318 1.00 83.88 86 GLU A O 1
ATOM 670 N N . ASP A 1 87 ? 20.658 5.864 -0.432 1.00 82.75 87 ASP A N 1
ATOM 671 C CA . ASP A 1 87 ? 22.047 6.262 -0.236 1.00 82.75 87 ASP A CA 1
ATOM 672 C C . ASP A 1 87 ? 22.729 6.400 -1.605 1.00 82.75 87 ASP A C 1
ATOM 674 O O . ASP A 1 87 ? 22.627 5.518 -2.455 1.00 82.75 87 ASP A O 1
ATOM 678 N N . GLU A 1 88 ? 23.453 7.498 -1.822 1.00 74.38 88 GLU A N 1
ATOM 679 C CA . GLU A 1 88 ? 24.162 7.776 -3.076 1.00 74.38 88 GLU A CA 1
ATOM 680 C C . GLU A 1 88 ? 25.622 8.135 -2.761 1.00 74.38 88 GLU A C 1
ATOM 682 O O . GLU A 1 88 ? 25.903 9.086 -2.027 1.00 74.38 88 GLU A O 1
ATOM 687 N N . GLY A 1 89 ? 26.578 7.340 -3.256 1.00 69.25 89 GLY A N 1
ATOM 688 C CA . GLY A 1 89 ? 28.014 7.587 -3.047 1.00 69.25 89 GLY A CA 1
ATOM 689 C C . GLY A 1 89 ? 28.451 7.637 -1.573 1.00 69.25 89 GLY A C 1
ATOM 690 O O . GLY A 1 89 ? 29.348 8.402 -1.222 1.00 69.25 89 GLY A O 1
ATOM 691 N N . GLY A 1 90 ? 27.788 6.875 -0.694 1.00 72.25 90 GLY A N 1
ATOM 692 C CA . GLY A 1 90 ? 28.054 6.860 0.752 1.00 72.25 90 GLY A CA 1
ATOM 693 C C . GLY A 1 90 ? 27.426 8.019 1.536 1.00 72.25 90 GLY A C 1
ATOM 694 O O . GLY A 1 90 ? 27.692 8.162 2.731 1.00 72.25 90 GLY A O 1
ATOM 695 N N . ARG A 1 91 ? 26.592 8.852 0.898 1.00 71.94 91 ARG A N 1
ATOM 696 C CA . ARG A 1 91 ? 25.812 9.906 1.559 1.00 71.94 91 ARG A CA 1
ATOM 697 C C . ARG A 1 91 ? 24.336 9.525 1.607 1.00 71.94 91 ARG A C 1
ATOM 699 O O . ARG A 1 91 ? 23.759 9.157 0.588 1.00 71.94 91 ARG A O 1
ATOM 706 N N . LYS A 1 92 ? 23.725 9.689 2.783 1.00 75.62 92 LYS A N 1
ATOM 707 C CA . LYS A 1 92 ? 22.275 9.553 2.968 1.00 75.62 92 LYS A CA 1
ATOM 708 C C . LYS A 1 92 ? 21.568 10.678 2.221 1.00 75.62 92 LYS A C 1
ATOM 710 O O . LYS A 1 92 ? 21.818 11.845 2.526 1.00 75.62 92 LYS A O 1
ATOM 715 N N . LYS A 1 93 ? 20.716 10.337 1.257 1.00 82.25 93 LYS A N 1
ATOM 716 C CA . LYS A 1 93 ? 19.987 11.309 0.433 1.00 82.25 93 LYS A CA 1
ATOM 717 C C . LYS A 1 93 ? 18.565 11.482 0.937 1.00 82.25 93 LYS A C 1
ATOM 719 O O . LYS A 1 93 ? 18.204 12.568 1.378 1.00 82.25 93 LYS A O 1
ATOM 724 N N . ASN A 1 94 ? 17.795 10.397 0.930 1.00 85.06 94 ASN A N 1
ATOM 725 C CA . ASN A 1 94 ? 16.411 10.382 1.381 1.00 85.06 94 ASN A CA 1
ATOM 726 C C . ASN A 1 94 ? 16.205 9.281 2.416 1.00 85.06 94 ASN A C 1
ATOM 728 O O . ASN A 1 94 ? 16.669 8.154 2.250 1.00 85.06 94 ASN A O 1
ATOM 732 N N . HIS A 1 95 ? 15.487 9.616 3.482 1.00 90.75 95 HIS A N 1
ATOM 733 C CA . HIS A 1 95 ? 15.082 8.665 4.501 1.00 90.75 95 HIS A CA 1
ATOM 734 C C . HIS A 1 95 ? 13.664 9.001 4.948 1.00 90.75 95 HIS A C 1
ATOM 736 O O . HIS A 1 95 ? 13.430 10.051 5.548 1.00 90.75 95 HIS A O 1
ATOM 742 N N . PHE A 1 96 ? 12.731 8.108 4.638 1.00 92.00 96 PHE A N 1
ATOM 743 C CA . PHE A 1 96 ? 11.335 8.215 5.035 1.00 92.00 96 PHE A CA 1
ATOM 744 C C . PHE A 1 96 ? 10.968 6.998 5.864 1.00 92.00 96 PHE A C 1
ATOM 746 O O . PHE A 1 96 ? 11.326 5.876 5.510 1.00 92.00 96 PHE A O 1
ATOM 753 N N . ALA A 1 97 ? 10.243 7.223 6.948 1.00 94.00 97 ALA A N 1
ATOM 754 C CA . ALA A 1 97 ? 9.718 6.158 7.775 1.00 94.00 97 ALA A CA 1
ATOM 755 C C . ALA A 1 97 ? 8.323 6.537 8.259 1.00 94.00 97 A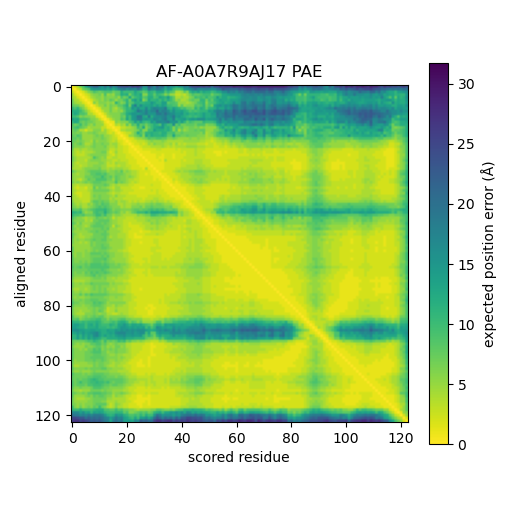LA A C 1
ATOM 757 O O . ALA A 1 97 ? 8.065 7.697 8.588 1.00 94.00 97 ALA A O 1
ATOM 758 N N . ASN A 1 98 ? 7.440 5.549 8.328 1.00 95.62 98 ASN A N 1
ATOM 759 C CA . ASN A 1 98 ? 6.122 5.699 8.919 1.00 95.62 98 ASN A CA 1
ATOM 760 C C . ASN A 1 98 ? 5.748 4.444 9.711 1.00 95.62 98 ASN A C 1
ATOM 762 O O . ASN A 1 98 ? 6.187 3.344 9.386 1.00 95.62 98 ASN A O 1
ATOM 766 N N . LEU A 1 99 ? 4.916 4.617 10.732 1.00 96.31 99 LEU A N 1
ATOM 767 C CA . LEU A 1 99 ? 4.341 3.536 11.525 1.00 96.31 99 LEU A CA 1
ATOM 768 C C . LEU A 1 99 ? 2.819 3.675 11.453 1.00 96.31 99 LEU A C 1
ATOM 770 O O . LEU A 1 99 ? 2.277 4.686 11.892 1.00 96.31 99 LEU A O 1
ATOM 774 N N . ASP A 1 100 ? 2.141 2.699 10.857 1.00 96.56 100 ASP A N 1
ATOM 775 C CA . ASP A 1 100 ? 0.682 2.721 10.674 1.00 96.56 100 ASP A CA 1
ATOM 776 C C . ASP A 1 100 ? 0.147 1.290 10.520 1.00 96.56 100 ASP A C 1
ATOM 778 O O . ASP A 1 100 ? 0.919 0.334 10.466 1.00 96.56 100 ASP A O 1
ATOM 782 N N . PHE A 1 101 ? -1.167 1.138 10.418 1.00 97.06 101 PHE A N 1
ATOM 783 C CA . PHE A 1 101 ? -1.829 -0.157 10.258 1.00 97.06 101 PHE A CA 1
ATOM 784 C C . PHE A 1 101 ? -1.894 -0.589 8.792 1.00 97.06 101 PHE A C 1
ATOM 786 O O . PHE A 1 101 ? -1.964 0.250 7.888 1.00 97.06 101 PHE A O 1
ATOM 793 N N . THR A 1 102 ? -1.921 -1.903 8.551 1.00 97.25 102 THR A N 1
ATOM 794 C CA . THR A 1 102 ? -2.180 -2.436 7.208 1.00 97.25 102 THR A CA 1
ATOM 795 C C . THR A 1 102 ? -3.611 -2.151 6.787 1.00 97.25 102 THR A C 1
ATOM 797 O O . THR A 1 102 ? -3.816 -1.660 5.683 1.00 97.25 102 THR A O 1
ATOM 800 N N . PHE A 1 103 ? -4.585 -2.395 7.663 1.00 97.94 103 PHE A N 1
ATOM 801 C CA . PHE A 1 103 ? -5.983 -2.025 7.466 1.00 97.94 103 PHE A CA 1
ATOM 802 C C . PHE A 1 103 ? -6.309 -0.797 8.307 1.00 97.94 103 PHE A C 1
ATOM 804 O O . PHE A 1 103 ? -6.646 -0.876 9.490 1.00 97.94 103 PHE A O 1
ATOM 811 N N . LYS A 1 104 ? -6.173 0.376 7.689 1.00 96.69 104 LYS A N 1
ATOM 812 C CA . LYS A 1 104 ? -6.406 1.652 8.354 1.00 96.69 104 LYS A CA 1
ATOM 813 C C . LYS A 1 104 ? -7.882 2.011 8.296 1.00 96.69 104 LYS A C 1
ATOM 815 O O . LYS A 1 104 ? -8.437 2.235 7.219 1.00 96.69 104 LYS A O 1
ATOM 820 N N . HIS A 1 105 ? -8.488 2.102 9.470 1.00 97.56 105 HIS A N 1
ATOM 821 C CA . HIS A 1 105 ? -9.889 2.455 9.631 1.00 97.56 105 HIS A CA 1
ATOM 822 C C . HIS A 1 105 ? -10.049 3.935 9.974 1.00 97.56 105 HIS A C 1
ATOM 824 O O . HIS A 1 105 ? -9.193 4.540 10.623 1.00 97.56 105 HIS A O 1
ATOM 830 N N . ASP A 1 106 ? -11.166 4.507 9.545 1.00 96.31 106 ASP A N 1
ATOM 831 C CA . ASP A 1 106 ? -11.587 5.838 9.948 1.00 96.31 106 ASP A CA 1
ATOM 832 C C . ASP A 1 106 ? -11.867 5.845 11.459 1.00 96.31 106 ASP A C 1
ATOM 834 O O . ASP A 1 106 ? -12.649 5.017 11.935 1.00 96.31 106 ASP A O 1
ATOM 838 N N . PRO A 1 107 ? -11.273 6.763 12.237 1.00 94.44 107 PRO A N 1
ATOM 839 C CA . PRO A 1 107 ? -11.411 6.751 13.691 1.00 94.44 107 PRO A CA 1
ATOM 840 C C . PRO A 1 107 ? -12.815 7.137 14.180 1.00 94.44 107 PRO A C 1
ATOM 842 O O . PRO A 1 107 ? -13.102 6.975 15.364 1.00 94.44 107 PRO A O 1
ATOM 845 N N . VAL A 1 108 ? -13.678 7.675 13.310 1.00 96.88 108 VAL A N 1
ATOM 846 C CA . VAL A 1 108 ? -15.036 8.118 13.652 1.00 96.88 108 VAL A CA 1
ATOM 847 C C . VAL A 1 108 ? -16.074 7.088 13.214 1.00 96.88 108 VAL A C 1
ATOM 849 O O . VAL A 1 108 ? -16.944 6.716 13.996 1.00 96.88 108 VAL A O 1
ATOM 852 N N . THR A 1 109 ? -16.000 6.638 11.963 1.00 97.44 109 THR A N 1
ATOM 853 C CA . THR A 1 109 ? -16.982 5.725 11.357 1.00 97.44 109 THR A CA 1
ATOM 854 C C . THR A 1 109 ? -16.609 4.258 11.520 1.00 97.44 109 THR A C 1
ATOM 856 O O . THR A 1 109 ? -17.477 3.397 11.411 1.00 97.44 109 THR A O 1
ATOM 859 N N . GLY A 1 110 ? -15.333 3.956 11.769 1.00 95.50 110 GLY A N 1
ATOM 860 C CA . GLY A 1 110 ? -14.830 2.587 11.814 1.00 95.50 110 GLY A CA 1
ATOM 861 C C . GLY A 1 110 ? -14.799 1.900 10.449 1.00 95.50 110 GLY A C 1
ATOM 862 O O . GLY A 1 110 ? -14.577 0.697 10.398 1.00 95.50 110 GLY A O 1
ATOM 863 N N . HIS A 1 111 ? -15.022 2.620 9.344 1.00 95.88 111 HIS A N 1
ATOM 864 C CA . HIS A 1 111 ? -14.924 2.055 8.000 1.00 95.88 111 HIS A CA 1
ATOM 865 C C . HIS A 1 111 ? -13.464 1.916 7.569 1.00 95.88 111 HIS A C 1
ATOM 867 O O . HIS A 1 111 ? -12.640 2.783 7.865 1.00 95.88 111 HIS A O 1
ATOM 873 N N . LEU A 1 112 ? -13.146 0.857 6.826 1.00 96.88 112 LEU A N 1
ATOM 874 C CA . LEU A 1 112 ? -11.835 0.706 6.201 1.00 96.88 112 LEU A CA 1
ATOM 875 C C . LEU A 1 112 ? -11.613 1.837 5.183 1.00 96.88 112 LEU A C 1
ATOM 877 O O . LEU A 1 112 ? -12.373 1.976 4.227 1.00 96.88 112 LEU A O 1
ATOM 881 N N . MET A 1 113 ? -10.577 2.651 5.393 1.00 95.00 113 MET A N 1
ATOM 882 C CA . MET A 1 113 ? -10.250 3.797 4.533 1.00 95.00 113 MET A CA 1
ATOM 883 C C . MET A 1 113 ? -9.080 3.529 3.596 1.00 95.00 113 MET A C 1
ATOM 885 O O . MET A 1 113 ? -9.017 4.101 2.510 1.00 95.00 113 MET A O 1
ATOM 889 N N . GLN A 1 114 ? -8.097 2.750 4.048 1.00 95.88 114 GLN A N 1
ATOM 890 C CA . GLN A 1 114 ? -6.844 2.577 3.326 1.00 95.88 114 GLN A CA 1
ATOM 891 C C . GLN A 1 114 ? -6.200 1.237 3.663 1.00 95.88 114 GLN A C 1
ATOM 893 O O . GLN A 1 114 ? -6.182 0.812 4.819 1.00 95.88 114 GLN A O 1
ATOM 898 N N . ILE A 1 115 ? -5.610 0.621 2.642 1.00 96.88 115 ILE A N 1
ATOM 899 C CA . ILE A 1 115 ? -4.749 -0.549 2.781 1.00 96.88 115 ILE A CA 1
ATOM 900 C C . ILE A 1 115 ? -3.303 -0.100 2.582 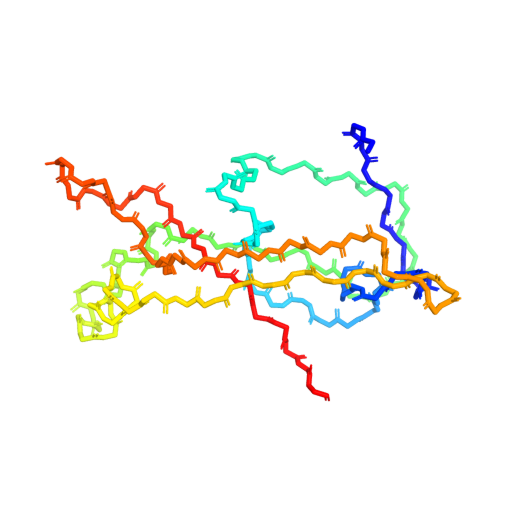1.00 96.88 115 ILE A C 1
ATOM 902 O O . ILE A 1 115 ? -3.007 0.630 1.637 1.00 96.88 115 ILE A O 1
ATOM 906 N N . ARG A 1 116 ? -2.411 -0.488 3.497 1.00 95.94 116 ARG A N 1
ATOM 907 C CA . ARG A 1 116 ? -0.981 -0.147 3.475 1.00 95.94 116 ARG A CA 1
ATOM 908 C C . ARG A 1 116 ? -0.178 -1.437 3.542 1.00 95.94 116 ARG A C 1
ATOM 910 O O . ARG A 1 116 ? 0.054 -1.986 4.619 1.00 95.94 116 ARG A O 1
ATOM 917 N N . PHE A 1 117 ? 0.235 -1.930 2.384 1.00 94.69 117 PHE A N 1
ATOM 918 C CA . PHE A 1 117 ? 0.955 -3.190 2.277 1.00 94.69 117 PHE A CA 1
ATOM 919 C C . PHE A 1 117 ? 2.060 -3.069 1.238 1.00 94.69 117 PHE A C 1
ATOM 921 O O . PHE A 1 117 ? 1.790 -2.901 0.057 1.00 94.69 117 PHE A O 1
ATOM 928 N N . ASN A 1 118 ? 3.311 -3.123 1.676 1.00 91.69 118 ASN A N 1
ATOM 929 C CA . ASN A 1 118 ? 4.457 -3.164 0.780 1.00 91.69 118 ASN A CA 1
ATOM 930 C C . ASN A 1 118 ? 5.535 -4.003 1.456 1.00 91.69 118 ASN A C 1
ATOM 932 O O . ASN A 1 118 ? 6.175 -3.559 2.409 1.00 91.69 118 ASN A O 1
ATOM 936 N N . VAL A 1 119 ? 5.647 -5.252 1.016 1.00 82.94 119 VAL A N 1
ATOM 937 C CA . VAL A 1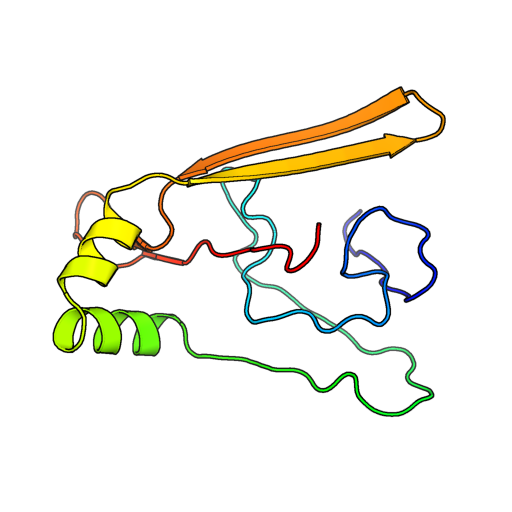 119 ? 6.667 -6.181 1.487 1.00 82.94 119 VAL A CA 1
ATOM 938 C C . VAL A 1 119 ? 7.660 -6.388 0.363 1.00 82.94 119 VAL A C 1
ATOM 940 O O . VAL A 1 119 ? 7.319 -6.866 -0.718 1.00 82.94 119 VAL A O 1
ATOM 943 N N . ARG A 1 120 ? 8.917 -6.045 0.626 1.00 68.12 120 ARG A N 1
ATOM 944 C CA . ARG A 1 120 ? 10.009 -6.449 -0.248 1.00 68.12 120 ARG A CA 1
ATOM 945 C C . ARG A 1 120 ? 10.239 -7.941 -0.022 1.00 68.12 120 ARG A C 1
ATOM 947 O O . ARG A 1 120 ? 10.730 -8.344 1.030 1.00 68.12 120 ARG A O 1
ATOM 954 N N . LEU A 1 121 ? 9.838 -8.765 -0.985 1.00 51.12 121 LEU A N 1
ATOM 955 C CA . LEU A 1 121 ? 10.140 -10.195 -0.986 1.00 51.12 121 LEU A CA 1
ATOM 956 C C . LEU A 1 121 ? 11.614 -10.371 -1.383 1.00 51.12 121 LEU A C 1
ATOM 958 O O . LEU A 1 121 ? 11.919 -10.586 -2.548 1.00 51.12 121 LEU A O 1
ATOM 962 N N . GLY A 1 122 ? 12.533 -10.217 -0.428 1.00 46.16 122 GLY A N 1
ATOM 963 C CA . GLY A 1 122 ? 13.960 -10.453 -0.656 1.00 46.16 122 GLY A CA 1
ATOM 964 C C . GLY A 1 122 ? 14.855 -9.890 0.447 1.00 46.16 122 GLY A C 1
ATOM 965 O O . GLY A 1 122 ? 14.929 -8.674 0.625 1.00 46.16 122 GLY A O 1
ATOM 966 N N . THR A 1 123 ? 15.522 -10.794 1.170 1.00 33.66 123 THR A N 1
ATOM 967 C CA . THR A 1 123 ? 16.819 -10.562 1.832 1.00 33.66 123 THR A CA 1
ATOM 968 C C . THR A 1 123 ? 17.943 -10.879 0.866 1.00 33.66 123 THR A C 1
ATOM 970 O O . THR A 1 123 ? 17.812 -11.940 0.211 1.00 33.66 123 THR A O 1
#

Nearest PDB structures (foldseek):
  8d8l-assembly1_E  TM=1.498E-01  e=7.861E+00  Saccharomyces cerevisiae

Sequence (123 aa):
GDIAAFEANLERADTAYTSEYIGLHTDNTYWTQPAGLQILHCQHRDGTGGENILVDGLALANDMSEEHPEAYHILSTVPLPAEYREDEGGRKKNHFANLDFTFKHDPVTGHLMQIRFNVRLGT

Mean predicted aligned error: 6.25 Å

Solvent-accessible surface area (backbone atoms only — not comparable to full-atom values): 8179 Å² total; per-residue (Å²): 120,100,69,84,88,77,55,70,71,60,86,50,101,46,70,78,16,43,91,63,90,78,72,92,65,41,70,53,55,23,40,94,74,45,75,92,76,85,87,87,80,89,88,76,86,88,86,84,81,91,77,88,83,87,77,66,62,67,61,51,51,53,51,32,48,72,79,36,46,68,61,43,48,46,36,46,71,49,67,47,79,29,74,46,75,43,71,57,98,89,39,83,72,48,80,40,64,26,76,46,35,32,42,30,54,39,95,83,81,64,45,82,72,46,74,46,44,72,76,80,91,73,135

Foldseek 3Di:
DVDDDEDLPPPWPDCSNHPDDFDDFAPDLLDPDGDPDDDDDDPDDDDDDPDDDDDDVLVVLVVCCVVPVPVSVCLAPPWDKDWDWTDDPNHTDDIGIDTGGQQYADPPPRHGDDGHDGDDPDD

Radius of gyration: 16.59 Å; Cα contacts (8 Å, |Δi|>4): 144; chains: 1; bounding box: 45×31×41 Å

InterPro domains:
  IPR003819 TauD/TfdA-like domain [PF02668] (8-108)
  IPR042098 Glutarate 2-hydroxylase superfamily [G3DSA:3.60.130.10] (1-122)
  IPR050411 Alpha-ketoglutarate-dependent hydroxylases [PTHR10696] (12-118)

Organism: NCBI:txid69355

pLDDT: mean 87.01, std 12.93, range [33.66, 98.5]